Protein AF-A0ABD1QAV5-F1 (afdb_monomer)

Nearest PDB structures (foldseek):
  6cig-assembly1_A  TM=9.107E-01  e=1.703E-11  Medicago sativa
  2qyo-assembly1_B  TM=8.784E-01  e=4.499E-11  unclassified
  1zg3-assembly1_A  TM=8.502E-01  e=2.400E-11  Medicago truncatula
  5icg-assembly1_A-2  TM=8.580E-01  e=1.060E-10  Thalictrum flavum subsp. glaucum
  6nej-assembly1_A  TM=8.326E-01  e=1.919E-08  Thalictrum flavum subsp. glaucum

Radius of gyration: 21.18 Å; Cα contacts (8 Å, |Δi|>4): 166; chains: 1; bounding box: 39×61×55 Å

pLDDT: mean 89.04, std 12.64, range [44.03, 98.12]

Foldseek 3Di:
DDDDDPVVVVVVVVVVVVVVVCVVCVVVLLVLVLVCLVQCLLVQQVVVVFFAALVRSLVPTPDDNVCSVCVVVSLVSCVVVVQWDWDDRDVPDPDTGIHGDPVSLLCHPPRPNNCVLVSNLCPPPLNVQLVVCPVVVVVDDDPGSSCVRPVDDPVVVLVVDVSNVVSPPD

Secondary structure (DSSP, 8-state):
-PPPPHHHHHHHHHHHHHHHHHHHTHHHHHHHHHHHHHTTHHHHHHHH-SPBPHHHHHHHS-S-GGGGGGHHHHHHHHHHTTSEEEEESSTT-S-EEEEE-HHHHTT-TT-TT--HHHHHHHTSHHHHHHHHTHHHHTTS--SSHHHHHHSS-HHHHHHH-HHHHHHH--

Solvent-accessible surface area (backbone atoms only — not comparable to full-atom values): 9771 Å² total; per-residue (Å²): 133,84,79,72,55,77,69,56,52,49,53,52,49,53,53,52,49,51,53,52,50,52,59,74,52,42,61,55,55,58,50,52,52,46,47,36,54,74,63,37,51,57,48,53,42,58,73,64,73,51,41,37,40,71,66,59,50,57,66,73,39,95,63,68,71,91,53,47,83,50,49,64,58,53,50,51,52,39,31,76,71,50,36,30,44,80,35,62,60,50,99,84,56,90,56,60,9,45,34,78,30,78,68,35,48,39,44,25,87,88,36,94,77,37,45,38,62,52,54,49,48,63,65,28,69,79,57,42,48,17,67,77,27,45,70,61,28,77,76,51,89,55,92,42,30,47,29,61,60,64,78,44,53,66,68,62,53,28,73,73,33,71,76,50,35,69,64,72,76,120

Sequence (170 aa):
MALPRGGEKSTELLNAQAHVWNHIFNFINSMSLKCAVQLGILDIIHKHGKPMTLAELVEALPMNKAKAQSIPRLMHILIHLGFFMKAKISKGEEETGYWITPASRLLLKDEPLSVAPFLVAMLDPVLIESWHHLSAWFENENSTPFDTAHERMLWEHAGQEPRLNFYIYK

Organism: NCBI:txid205694

Mean predicted aligned error: 7.03 Å

Structure (mmCIF, N/CA/C/O backbone):
data_AF-A0ABD1QAV5-F1
#
_entry.id   AF-A0ABD1QAV5-F1
#
loop_
_atom_site.group_PDB
_atom_site.id
_atom_site.type_symbol
_atom_site.label_atom_id
_atom_site.label_alt_id
_atom_site.label_comp_id
_atom_site.label_asym_id
_atom_site.label_entity_id
_atom_site.label_seq_id
_atom_site.pdbx_PDB_ins_code
_atom_site.Cartn_x
_atom_site.Cartn_y
_atom_site.Cartn_z
_atom_site.occupancy
_atom_site.B_iso_or_equiv
_atom_site.auth_seq_id
_atom_site.auth_comp_id
_atom_site.auth_asym_id
_atom_site.auth_atom_id
_atom_site.pdbx_PDB_model_num
ATOM 1 N N . MET A 1 1 ? 11.196 40.940 -15.664 1.00 51.56 1 MET A N 1
ATOM 2 C CA . MET A 1 1 ? 10.845 40.030 -14.552 1.00 51.56 1 MET A CA 1
ATOM 3 C C . MET A 1 1 ? 11.646 40.453 -13.335 1.00 51.56 1 MET A C 1
ATOM 5 O O . MET A 1 1 ? 12.867 40.424 -13.405 1.00 51.56 1 MET A O 1
ATOM 9 N N . ALA A 1 2 ? 10.986 40.937 -12.282 1.00 49.50 2 ALA A N 1
ATOM 10 C CA . ALA A 1 2 ? 11.661 41.233 -11.020 1.00 49.50 2 ALA A CA 1
ATOM 11 C C . ALA A 1 2 ? 12.046 39.910 -10.340 1.00 49.50 2 ALA A C 1
ATOM 13 O O . ALA A 1 2 ? 11.235 38.987 -10.306 1.00 49.50 2 ALA A O 1
ATOM 14 N N . LEU A 1 3 ? 13.284 39.806 -9.855 1.00 52.22 3 LEU A N 1
ATOM 15 C CA . LEU A 1 3 ? 13.749 38.640 -9.104 1.00 52.22 3 LEU A CA 1
ATOM 16 C C . LEU A 1 3 ? 12.989 38.555 -7.766 1.00 52.22 3 LEU A C 1
ATOM 18 O O . LEU A 1 3 ? 12.810 39.596 -7.126 1.00 52.22 3 LEU A O 1
ATOM 22 N N . PRO A 1 4 ? 12.557 37.355 -7.333 1.00 55.91 4 PRO A N 1
ATOM 23 C CA . PRO A 1 4 ? 11.805 37.197 -6.093 1.00 55.91 4 PRO A CA 1
ATOM 24 C C . PRO A 1 4 ? 12.651 37.648 -4.900 1.00 55.91 4 PRO A C 1
ATOM 26 O O . PRO A 1 4 ? 13.866 37.408 -4.849 1.00 55.91 4 PRO A O 1
ATOM 29 N N . ARG A 1 5 ? 12.019 38.332 -3.938 1.00 60.72 5 ARG A N 1
ATOM 30 C CA . ARG A 1 5 ? 12.710 38.809 -2.729 1.00 60.72 5 ARG A CA 1
ATOM 31 C C . ARG A 1 5 ? 13.207 37.596 -1.938 1.00 60.72 5 ARG A C 1
ATOM 33 O O . ARG A 1 5 ? 12.574 36.545 -1.943 1.00 60.72 5 ARG A O 1
ATOM 40 N N . GLY A 1 6 ? 14.325 37.734 -1.222 1.00 61.94 6 GLY A N 1
ATOM 41 C CA . GLY A 1 6 ? 15.003 36.606 -0.558 1.00 61.94 6 GLY A CA 1
ATOM 42 C C . GLY A 1 6 ? 14.123 35.724 0.350 1.00 61.94 6 GLY A C 1
ATOM 43 O O . GLY A 1 6 ? 14.409 34.538 0.486 1.00 61.94 6 GLY A O 1
ATOM 44 N N . GLY A 1 7 ? 13.032 36.258 0.918 1.00 65.06 7 GLY A N 1
ATOM 45 C CA . GLY A 1 7 ? 12.051 35.487 1.701 1.00 65.06 7 GLY A CA 1
ATOM 46 C C . GLY A 1 7 ? 11.065 34.646 0.870 1.00 65.06 7 GLY A C 1
ATOM 47 O O . GLY A 1 7 ? 10.728 33.531 1.268 1.00 65.06 7 GLY A O 1
ATOM 48 N N . GLU A 1 8 ? 10.653 35.126 -0.308 1.00 64.00 8 GLU A N 1
ATOM 49 C CA . GLU A 1 8 ? 9.784 34.385 -1.243 1.00 64.00 8 GLU A CA 1
ATOM 50 C C . GLU A 1 8 ? 10.553 33.204 -1.844 1.00 64.00 8 GLU A C 1
ATOM 52 O O . GLU A 1 8 ? 10.086 32.068 -1.805 1.00 64.00 8 GLU A O 1
ATOM 57 N N . LYS A 1 9 ? 11.810 33.445 -2.240 1.00 75.06 9 LYS A N 1
ATOM 58 C CA . LYS A 1 9 ? 12.714 32.418 -2.776 1.00 75.06 9 LYS A CA 1
ATOM 59 C C . LYS A 1 9 ? 13.012 31.287 -1.777 1.00 75.06 9 LYS A C 1
ATOM 61 O O . LYS A 1 9 ? 13.196 30.142 -2.179 1.00 75.06 9 LYS A O 1
ATOM 66 N N . SER A 1 10 ? 13.059 31.596 -0.478 1.00 82.50 10 SER A N 1
ATOM 67 C CA . SER A 1 10 ? 13.269 30.598 0.584 1.00 82.50 10 SER A CA 1
ATOM 68 C C . SER A 1 10 ? 12.049 29.687 0.758 1.00 82.50 10 SER A C 1
ATOM 70 O O . SER A 1 10 ? 12.178 28.465 0.804 1.00 82.50 10 SER A O 1
ATOM 72 N N . THR A 1 11 ? 10.848 30.271 0.777 1.00 90.69 11 THR A N 1
ATOM 73 C CA . THR A 1 11 ? 9.586 29.519 0.888 1.00 90.69 11 THR A CA 1
ATOM 74 C C . THR A 1 11 ? 9.357 28.629 -0.337 1.00 90.69 11 THR A C 1
ATOM 76 O O . THR A 1 11 ? 8.988 27.464 -0.199 1.00 90.69 11 THR A O 1
ATOM 79 N N . GLU A 1 12 ? 9.627 29.146 -1.538 1.00 92.94 12 GLU A N 1
ATOM 80 C CA . GLU A 1 12 ? 9.556 28.379 -2.787 1.00 92.94 12 GLU A CA 1
ATOM 81 C C . GLU A 1 12 ? 10.489 27.163 -2.770 1.00 92.94 12 GLU A C 1
ATOM 83 O O . GLU A 1 12 ?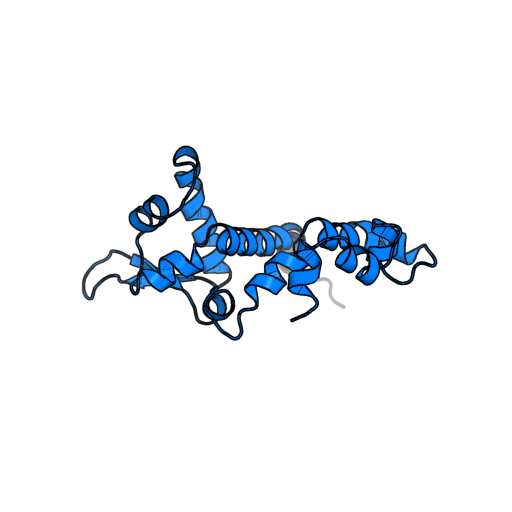 10.068 26.061 -3.125 1.00 92.94 12 GLU A O 1
ATOM 88 N N . LEU A 1 13 ? 11.730 27.333 -2.300 1.00 95.06 13 LEU A N 1
ATOM 89 C CA . LEU A 1 13 ? 12.694 26.239 -2.197 1.00 95.06 13 LEU A CA 1
ATOM 90 C C . LEU A 1 13 ? 12.238 25.160 -1.203 1.00 95.06 13 LEU A C 1
ATOM 92 O O . LEU A 1 13 ? 12.350 23.973 -1.504 1.00 95.06 13 LEU A O 1
ATOM 96 N N . LEU A 1 14 ? 11.688 25.555 -0.050 1.00 94.75 14 LEU A N 1
ATOM 97 C CA . LEU A 1 14 ? 11.152 24.614 0.941 1.00 94.75 14 LEU A CA 1
ATOM 98 C C . LEU A 1 14 ? 9.979 23.802 0.379 1.00 94.75 14 LEU A C 1
ATOM 100 O O . LEU A 1 14 ? 9.927 22.585 0.560 1.00 94.75 14 LEU A O 1
ATOM 104 N N . ASN A 1 15 ? 9.069 24.450 -0.349 1.00 94.94 15 ASN A N 1
ATOM 105 C CA . ASN A 1 15 ? 7.954 23.768 -1.003 1.00 94.94 15 ASN A CA 1
ATOM 106 C C . ASN A 1 15 ? 8.441 22.803 -2.092 1.00 94.94 15 ASN A C 1
ATOM 108 O O . ASN A 1 15 ? 7.954 21.674 -2.173 1.00 94.94 15 ASN A O 1
ATOM 112 N N . ALA A 1 16 ? 9.430 23.210 -2.893 1.00 96.06 16 ALA A N 1
ATOM 113 C CA . ALA A 1 16 ? 10.045 22.346 -3.896 1.00 96.06 16 ALA A CA 1
ATOM 114 C C . ALA A 1 16 ? 10.723 21.125 -3.252 1.00 96.06 16 ALA A C 1
ATOM 116 O O . ALA A 1 16 ? 10.549 19.999 -3.716 1.00 96.06 16 ALA A O 1
ATOM 117 N N . GLN A 1 17 ? 11.434 21.320 -2.140 1.00 96.19 17 GLN A N 1
ATOM 118 C CA . GLN A 1 17 ? 12.063 20.234 -1.392 1.00 96.19 17 GLN A CA 1
ATOM 119 C C . GLN A 1 17 ? 11.027 19.257 -0.824 1.00 96.19 17 GLN A C 1
ATOM 121 O O . GLN A 1 17 ? 11.180 18.046 -0.986 1.00 96.19 17 GLN A O 1
ATOM 126 N N . ALA A 1 18 ? 9.952 19.764 -0.214 1.00 96.38 18 ALA A N 1
ATOM 127 C CA . ALA A 1 18 ? 8.858 18.931 0.281 1.00 96.38 18 ALA A CA 1
ATOM 128 C C . ALA A 1 18 ? 8.205 18.128 -0.853 1.00 96.38 18 ALA A C 1
ATOM 130 O O . ALA A 1 18 ? 7.938 16.938 -0.694 1.00 96.38 18 ALA A O 1
ATOM 131 N N . HIS A 1 19 ? 8.001 18.748 -2.018 1.00 96.31 19 HIS A N 1
ATOM 132 C CA . HIS A 1 1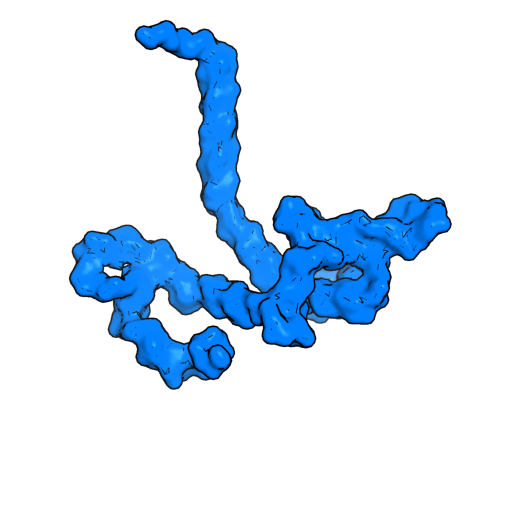9 ? 7.463 18.076 -3.196 1.00 96.31 19 HIS A CA 1
ATOM 133 C C . HIS A 1 19 ? 8.356 16.912 -3.657 1.00 96.31 19 HIS A C 1
ATOM 135 O O . HIS A 1 19 ? 7.867 15.795 -3.827 1.00 96.31 19 HIS A O 1
ATOM 141 N N . VAL A 1 20 ? 9.668 17.142 -3.781 1.00 97.56 20 VAL A N 1
ATOM 142 C CA . VAL A 1 20 ? 10.638 16.105 -4.169 1.00 97.56 20 VAL A CA 1
ATOM 143 C C . VAL A 1 20 ? 10.670 14.967 -3.147 1.00 97.56 20 VAL A C 1
ATOM 145 O O . VAL A 1 20 ? 10.601 13.800 -3.526 1.00 97.56 20 VAL A O 1
ATOM 148 N N . TRP A 1 21 ? 10.717 15.276 -1.850 1.00 96.88 21 TRP A N 1
ATOM 149 C CA . TRP A 1 21 ? 10.716 14.259 -0.794 1.00 96.88 21 TRP A CA 1
ATOM 150 C C . TRP A 1 21 ? 9.434 13.435 -0.769 1.00 96.88 21 TRP A C 1
ATOM 152 O O . TRP A 1 21 ? 9.501 12.213 -0.643 1.00 96.88 21 TRP A O 1
ATOM 162 N N . ASN A 1 22 ? 8.277 14.071 -0.957 1.00 94.88 22 ASN A N 1
ATOM 163 C CA . ASN A 1 22 ? 7.006 13.360 -1.047 1.00 94.88 22 ASN A CA 1
ATOM 164 C C . ASN A 1 22 ? 7.021 12.340 -2.189 1.00 94.88 22 ASN A C 1
ATOM 166 O O . ASN A 1 22 ? 6.511 11.240 -2.012 1.00 94.88 22 ASN A O 1
ATOM 170 N N . HIS A 1 23 ? 7.634 12.667 -3.331 1.00 95.88 23 HIS A N 1
ATOM 171 C CA . HIS A 1 23 ? 7.800 11.721 -4.433 1.00 95.88 23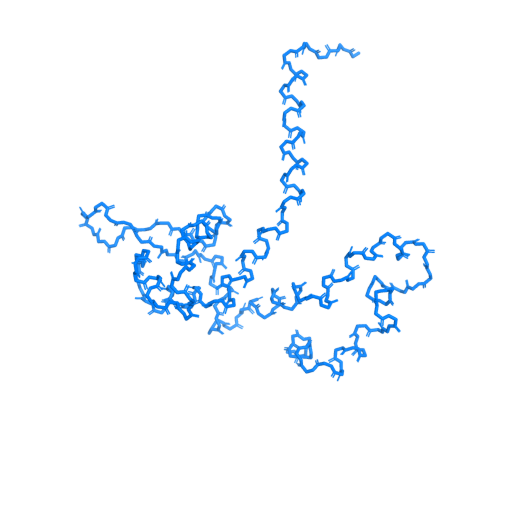 HIS A CA 1
ATOM 172 C C . HIS A 1 23 ? 8.804 10.606 -4.122 1.00 95.88 23 HIS A C 1
ATOM 174 O O . HIS A 1 23 ? 8.462 9.437 -4.299 1.00 95.88 23 HIS A O 1
ATOM 180 N N . ILE A 1 24 ? 9.991 10.937 -3.595 1.00 96.69 24 ILE A N 1
ATOM 181 C CA . ILE A 1 24 ? 11.023 9.949 -3.225 1.00 96.69 24 ILE A CA 1
ATOM 182 C C . ILE A 1 24 ? 10.458 8.891 -2.272 1.00 96.69 24 ILE A C 1
ATOM 184 O O . ILE A 1 24 ? 10.730 7.705 -2.432 1.00 96.69 24 ILE A O 1
ATOM 188 N N . PHE A 1 25 ? 9.650 9.302 -1.294 1.00 94.69 25 PHE A N 1
ATOM 189 C CA . PHE A 1 25 ? 9.123 8.404 -0.268 1.00 94.69 25 PHE A CA 1
ATOM 190 C C . PHE A 1 25 ? 7.734 7.832 -0.584 1.00 94.69 25 PHE A C 1
ATOM 192 O O . PHE A 1 25 ? 7.218 7.036 0.201 1.00 94.69 25 PHE A O 1
ATOM 199 N N . ASN A 1 26 ? 7.124 8.157 -1.731 1.00 95.56 26 ASN A N 1
ATOM 200 C CA . ASN A 1 26 ? 5.748 7.743 -2.026 1.00 95.56 26 ASN A CA 1
ATOM 201 C C . ASN A 1 26 ? 5.576 6.214 -2.130 1.00 95.56 26 ASN A C 1
ATOM 203 O O . ASN A 1 26 ? 4.501 5.682 -1.853 1.00 95.56 26 ASN A O 1
ATOM 207 N N . PHE A 1 27 ? 6.634 5.473 -2.478 1.00 95.06 27 PHE A N 1
ATOM 208 C CA . PHE A 1 27 ? 6.589 4.006 -2.514 1.00 95.06 27 PHE A CA 1
ATOM 209 C C . PHE A 1 27 ? 6.270 3.397 -1.135 1.00 95.06 27 PHE A C 1
ATOM 211 O O . PHE A 1 27 ? 5.617 2.355 -1.058 1.00 95.06 27 PHE A O 1
ATOM 218 N N . ILE A 1 28 ? 6.660 4.067 -0.041 1.00 96.44 28 ILE A N 1
ATOM 219 C CA . ILE A 1 28 ? 6.375 3.633 1.334 1.00 96.44 28 ILE A CA 1
ATOM 220 C C . ILE A 1 28 ? 4.865 3.614 1.579 1.00 96.44 28 ILE A C 1
ATOM 222 O O . ILE A 1 28 ? 4.373 2.706 2.250 1.00 96.44 28 ILE A O 1
ATOM 226 N N . ASN A 1 29 ? 4.118 4.557 0.997 1.00 97.00 29 ASN A N 1
ATOM 227 C CA . ASN A 1 29 ? 2.660 4.614 1.106 1.00 97.00 29 ASN A CA 1
ATOM 228 C C . ASN A 1 29 ? 2.019 3.376 0.465 1.00 97.00 29 ASN A C 1
ATOM 230 O O . ASN A 1 29 ? 1.219 2.686 1.098 1.00 97.00 29 ASN A O 1
ATOM 234 N N . SER A 1 30 ? 2.445 3.047 -0.757 1.00 96.94 30 SER A N 1
ATOM 235 C CA . SER A 1 30 ? 1.968 1.871 -1.498 1.00 96.94 30 SER A CA 1
ATOM 236 C C . SER A 1 30 ? 2.301 0.567 -0.766 1.00 96.94 30 SER A C 1
ATOM 238 O O . SER A 1 30 ? 1.438 -0.293 -0.584 1.00 96.94 30 SER A O 1
ATOM 240 N N . MET A 1 31 ? 3.531 0.441 -0.261 1.00 97.38 31 MET A N 1
ATOM 241 C CA . MET A 1 31 ? 3.974 -0.740 0.487 1.00 97.38 31 MET A CA 1
ATOM 242 C C . MET A 1 31 ? 3.287 -0.876 1.848 1.00 97.38 31 MET A C 1
ATOM 244 O O . MET A 1 31 ? 2.970 -1.988 2.271 1.00 97.38 31 MET A O 1
ATOM 248 N N . SER A 1 32 ? 3.000 0.238 2.522 1.00 97.88 32 SER A N 1
ATOM 249 C CA . SER A 1 32 ? 2.234 0.245 3.773 1.00 97.88 32 SER A CA 1
ATOM 250 C C . SER A 1 32 ? 0.811 -0.264 3.551 1.00 97.88 32 SER A C 1
ATOM 252 O O . SER A 1 32 ? 0.314 -1.063 4.347 1.00 97.88 32 SER A O 1
ATOM 254 N N . LEU A 1 33 ? 0.171 0.134 2.448 1.00 97.81 33 LEU A N 1
ATOM 255 C CA . LEU A 1 33 ? -1.159 -0.354 2.086 1.00 97.81 33 LEU A CA 1
ATOM 256 C C . LEU A 1 33 ? -1.146 -1.849 1.742 1.00 97.81 33 LEU A C 1
ATOM 258 O O . LEU A 1 33 ? -1.971 -2.600 2.264 1.00 97.81 33 LEU A O 1
ATOM 262 N N . LYS A 1 34 ? -0.171 -2.303 0.940 1.00 97.38 34 LYS A N 1
ATOM 263 C CA . LYS A 1 34 ? 0.040 -3.734 0.661 1.00 97.38 34 LYS A CA 1
ATOM 264 C C . LYS A 1 34 ? 0.194 -4.531 1.956 1.00 97.38 34 LYS A C 1
ATOM 266 O O . LYS A 1 34 ? -0.455 -5.560 2.122 1.00 97.38 34 LYS A O 1
ATOM 271 N N . CYS A 1 35 ? 1.007 -4.034 2.888 1.00 96.88 35 CYS A N 1
ATOM 272 C CA . CYS A 1 35 ? 1.214 -4.649 4.196 1.00 96.88 35 CYS A CA 1
ATOM 273 C C . CYS A 1 35 ? -0.104 -4.782 4.974 1.00 96.88 35 CYS A C 1
ATOM 275 O O . CYS A 1 35 ? -0.395 -5.852 5.502 1.00 96.88 35 CYS A O 1
ATOM 277 N N . ALA A 1 36 ? -0.944 -3.743 4.991 1.00 97.06 36 ALA A N 1
ATOM 278 C CA . ALA A 1 36 ? -2.237 -3.785 5.672 1.00 97.06 36 ALA A CA 1
ATOM 279 C C . ALA A 1 36 ? -3.181 -4.855 5.102 1.00 97.06 36 ALA A C 1
ATOM 281 O O . ALA A 1 36 ? -3.838 -5.563 5.870 1.00 97.06 36 ALA A O 1
ATOM 282 N N . VAL A 1 37 ? -3.210 -5.005 3.774 1.00 96.12 37 VAL A N 1
ATOM 283 C CA . VAL A 1 37 ? -3.974 -6.055 3.082 1.00 96.12 37 VAL A CA 1
ATOM 284 C C . VAL A 1 37 ? -3.417 -7.442 3.406 1.00 96.12 37 VAL A C 1
ATOM 286 O O . VAL A 1 37 ? -4.172 -8.337 3.781 1.00 96.12 37 VAL A O 1
ATOM 289 N N . GLN A 1 38 ? -2.097 -7.625 3.335 1.00 95.00 38 GLN A N 1
ATOM 290 C CA . GLN A 1 38 ? -1.449 -8.912 3.610 1.00 95.00 38 GLN A CA 1
ATOM 291 C C . GLN A 1 38 ? -1.599 -9.356 5.070 1.00 95.00 38 GLN A C 1
ATOM 293 O O . GLN A 1 38 ? -1.825 -10.535 5.332 1.00 95.00 38 GLN A O 1
ATOM 298 N N . LEU A 1 39 ? -1.523 -8.418 6.017 1.00 95.12 39 LEU A N 1
ATOM 299 C CA . LEU A 1 39 ? -1.769 -8.672 7.438 1.00 95.12 39 LEU A CA 1
ATOM 300 C C . LEU A 1 39 ? -3.259 -8.867 7.765 1.00 95.12 39 LEU A C 1
ATOM 302 O O . LEU A 1 39 ? -3.584 -9.261 8.882 1.00 95.12 39 LEU A O 1
ATOM 306 N N . GLY A 1 40 ? -4.164 -8.590 6.821 1.00 95.69 40 GLY A N 1
ATOM 307 C CA . GLY A 1 40 ? -5.608 -8.701 7.024 1.00 95.69 40 GLY A CA 1
ATOM 308 C C . GLY A 1 40 ? -6.187 -7.636 7.956 1.00 95.69 40 GLY A C 1
ATOM 309 O O . GLY A 1 40 ? -7.275 -7.834 8.489 1.00 95.69 40 GLY A O 1
ATOM 310 N N . ILE A 1 41 ? -5.494 -6.508 8.160 1.00 97.06 41 ILE A N 1
ATOM 311 C CA . ILE A 1 41 ? -5.931 -5.429 9.068 1.00 97.06 41 ILE A CA 1
ATOM 312 C C . ILE A 1 41 ? -7.325 -4.926 8.678 1.00 97.06 41 ILE A C 1
ATOM 314 O O . ILE A 1 41 ? -8.176 -4.719 9.543 1.00 97.06 41 ILE A O 1
ATOM 318 N N . LEU A 1 42 ? -7.562 -4.747 7.373 1.00 96.75 42 LEU A N 1
ATOM 319 C CA . LEU A 1 42 ? -8.832 -4.251 6.849 1.00 96.75 42 LEU A CA 1
ATOM 320 C C . LEU A 1 42 ? -9.977 -5.207 7.192 1.00 96.75 42 LEU A C 1
ATOM 322 O O . LEU A 1 42 ? -10.994 -4.774 7.731 1.00 96.75 42 LEU A O 1
ATOM 326 N N . ASP A 1 43 ? -9.782 -6.503 6.935 1.00 96.56 43 ASP A N 1
ATOM 327 C CA . ASP A 1 43 ? -10.784 -7.532 7.210 1.00 96.56 43 ASP A CA 1
ATOM 328 C C . ASP A 1 43 ? -11.042 -7.679 8.715 1.00 9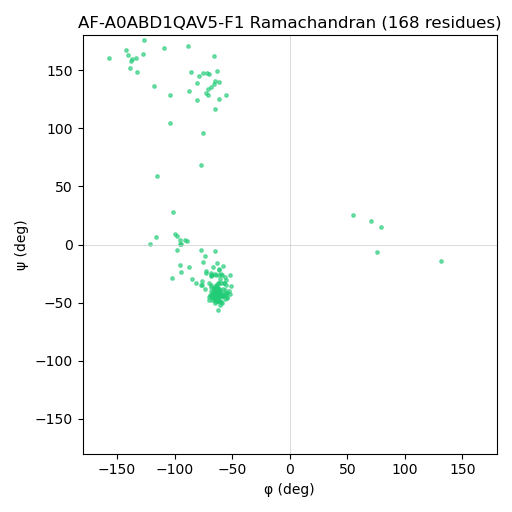6.56 43 ASP A C 1
ATOM 330 O O . ASP A 1 43 ? -12.192 -7.821 9.120 1.00 96.56 43 ASP A O 1
ATOM 334 N N . ILE A 1 44 ? -9.995 -7.624 9.549 1.00 97.25 44 ILE A N 1
ATOM 335 C CA . ILE A 1 44 ? -10.103 -7.726 11.013 1.00 97.25 44 ILE A CA 1
ATOM 336 C C . ILE A 1 44 ? -10.966 -6.589 11.565 1.00 97.25 44 ILE A C 1
ATOM 338 O O . ILE A 1 44 ? -11.938 -6.848 12.275 1.00 97.25 44 ILE A O 1
ATOM 342 N N . ILE A 1 45 ? -10.655 -5.339 11.205 1.00 97.00 45 ILE A N 1
ATOM 343 C CA . ILE A 1 45 ? -11.415 -4.171 11.673 1.00 97.00 45 ILE A CA 1
ATOM 344 C C . ILE A 1 45 ? -12.846 -4.213 11.124 1.00 97.00 45 ILE A C 1
ATOM 346 O O . ILE A 1 45 ? -13.793 -3.928 11.854 1.00 97.00 45 ILE A O 1
ATOM 350 N N . HIS A 1 46 ? -13.029 -4.607 9.860 1.00 96.00 46 HIS A N 1
ATOM 351 C CA . HIS A 1 46 ? -14.357 -4.718 9.262 1.00 96.00 46 HIS A CA 1
ATOM 352 C C . HIS A 1 46 ? -15.229 -5.766 9.965 1.00 96.00 46 HIS A C 1
ATOM 354 O O . HIS A 1 46 ? -16.361 -5.468 10.346 1.00 96.00 46 HIS A O 1
ATOM 360 N N . LYS A 1 47 ? -14.689 -6.970 10.192 1.00 95.94 47 LYS A N 1
ATOM 361 C CA . LYS A 1 47 ? -15.385 -8.085 10.856 1.00 95.94 47 LYS A CA 1
ATOM 362 C C . LYS A 1 47 ? -15.654 -7.811 12.333 1.00 95.94 47 LYS A C 1
ATOM 364 O O . LYS A 1 47 ? -16.621 -8.340 12.870 1.00 95.94 47 LYS A O 1
ATOM 369 N N . HIS A 1 48 ? -14.852 -6.961 12.977 1.00 95.62 48 HIS A N 1
ATOM 370 C CA . HIS A 1 48 ? -15.109 -6.513 14.346 1.00 95.62 48 HIS A CA 1
ATOM 371 C C . HIS A 1 48 ? -16.396 -5.672 14.469 1.00 95.62 48 HIS A C 1
ATOM 373 O O . HIS A 1 48 ? -17.009 -5.637 15.533 1.00 95.62 48 HIS A O 1
ATOM 379 N N . GLY A 1 49 ? -16.837 -5.008 13.392 1.00 93.75 49 GLY A N 1
ATOM 380 C CA . GLY A 1 49 ? -18.151 -4.353 13.307 1.00 93.75 49 GLY A CA 1
ATOM 381 C C . GLY A 1 49 ? -18.299 -3.027 14.069 1.00 93.75 49 GLY A C 1
ATOM 382 O O . GLY A 1 49 ? -19.309 -2.344 13.908 1.00 93.75 49 GLY A O 1
ATOM 383 N N . LYS A 1 50 ? -17.294 -2.624 14.852 1.00 94.00 50 LYS A N 1
ATOM 384 C CA . LYS A 1 50 ? -17.211 -1.339 15.565 1.00 94.00 50 LYS A CA 1
ATOM 385 C C . LYS A 1 50 ? -15.769 -0.799 15.549 1.00 94.00 50 LYS A C 1
ATOM 387 O O . LYS A 1 50 ? -14.861 -1.550 15.192 1.00 94.00 50 LYS A O 1
ATOM 392 N N . PRO A 1 51 ? -15.520 0.471 15.918 1.00 95.81 51 PRO A N 1
ATOM 393 C CA . PRO A 1 51 ? -14.156 0.982 16.037 1.00 95.81 51 PRO A CA 1
ATOM 394 C C . PRO A 1 51 ? -13.318 0.113 16.983 1.00 95.81 51 PRO A C 1
ATOM 396 O O . PRO A 1 51 ? -13.748 -0.164 18.099 1.00 95.81 51 PRO A O 1
ATOM 399 N N . MET A 1 52 ? -12.141 -0.312 16.522 1.00 96.50 52 MET A N 1
ATOM 400 C CA . MET A 1 52 ? -11.287 -1.289 17.208 1.00 96.50 52 MET A CA 1
ATOM 401 C C . MET A 1 52 ? -10.105 -0.599 17.890 1.00 96.50 52 MET A C 1
ATOM 403 O O . MET A 1 52 ? -9.389 0.179 17.253 1.00 96.50 52 MET A O 1
ATOM 407 N N . THR A 1 53 ? -9.868 -0.867 19.170 1.00 95.56 53 THR A N 1
ATOM 408 C CA . THR A 1 53 ? -8.718 -0.304 19.894 1.00 95.56 53 THR A CA 1
ATOM 409 C C . THR A 1 53 ? -7.393 -0.826 19.334 1.00 95.56 53 THR A C 1
ATOM 411 O O . THR A 1 53 ? -7.317 -1.850 18.651 1.00 95.56 53 THR A O 1
ATOM 414 N N . LEU A 1 54 ? -6.297 -0.132 19.655 1.00 94.00 54 LEU A N 1
ATOM 415 C CA . LEU A 1 54 ? -4.958 -0.616 19.317 1.00 94.00 54 LEU A CA 1
ATOM 416 C C . LEU A 1 54 ? -4.655 -1.975 19.966 1.00 94.00 54 LEU A C 1
ATOM 418 O O . LEU A 1 54 ? -4.024 -2.813 19.325 1.00 94.00 54 LEU A O 1
ATOM 422 N N . ALA A 1 55 ? -5.078 -2.180 21.216 1.00 93.75 55 ALA A N 1
ATOM 423 C CA . ALA A 1 55 ? -4.837 -3.421 21.945 1.00 93.75 55 ALA A CA 1
ATOM 424 C C . ALA A 1 55 ? -5.557 -4.603 21.278 1.00 93.75 55 ALA A C 1
ATOM 426 O O . ALA A 1 55 ? -4.903 -5.589 20.943 1.00 93.75 55 ALA A O 1
ATOM 427 N N . GLU A 1 56 ? -6.853 -4.453 20.983 1.00 95.69 56 GLU A N 1
ATOM 428 C CA . GLU A 1 56 ? -7.651 -5.466 20.275 1.00 95.69 56 GLU A CA 1
ATOM 429 C C . GLU A 1 56 ? -7.066 -5.778 18.891 1.00 95.69 56 GLU A C 1
ATOM 431 O O . GLU A 1 56 ? -6.952 -6.942 18.507 1.00 95.69 56 GLU A O 1
ATOM 436 N N . LEU A 1 57 ? -6.639 -4.751 18.146 1.00 96.00 57 LEU A N 1
ATOM 437 C CA . LEU A 1 57 ? -6.026 -4.941 16.832 1.00 96.00 57 LEU A CA 1
ATOM 438 C C . LEU A 1 57 ? -4.709 -5.723 16.929 1.00 96.00 57 LEU A C 1
ATOM 440 O O . LEU A 1 57 ? -4.491 -6.674 16.180 1.00 96.00 57 LEU A O 1
ATOM 444 N N . VAL A 1 58 ? -3.819 -5.336 17.846 1.00 95.19 58 VAL A N 1
ATOM 445 C CA . VAL A 1 58 ? -2.539 -6.028 18.061 1.00 95.19 58 VAL A CA 1
ATOM 446 C C . VAL A 1 58 ? -2.766 -7.468 18.502 1.00 95.19 58 VAL A C 1
ATOM 448 O O . VAL A 1 58 ? -2.005 -8.346 18.095 1.00 95.19 58 VAL A O 1
ATOM 451 N N . GLU A 1 59 ? -3.777 -7.730 19.326 1.00 95.44 59 GLU A N 1
ATOM 452 C CA . GLU A 1 59 ? -4.136 -9.072 19.775 1.00 95.44 59 GLU A CA 1
ATOM 453 C C . GLU A 1 59 ? -4.609 -9.945 18.608 1.00 95.44 59 GLU A C 1
ATOM 455 O O . GLU A 1 59 ? -4.053 -11.030 18.418 1.00 95.44 59 GLU A O 1
ATOM 460 N N . ALA A 1 60 ? -5.524 -9.424 17.785 1.00 95.69 60 ALA A N 1
ATOM 461 C CA . ALA A 1 60 ? -6.124 -10.116 16.646 1.00 95.69 60 ALA A CA 1
ATOM 462 C C . ALA A 1 60 ? -5.151 -10.389 15.485 1.00 95.69 60 ALA A C 1
ATOM 464 O O . ALA A 1 60 ? -5.375 -11.309 14.696 1.00 95.69 60 ALA A O 1
ATOM 465 N N . LEU A 1 61 ? -4.074 -9.608 15.352 1.00 94.69 61 LEU A N 1
ATOM 466 C CA . LEU A 1 61 ? -3.120 -9.778 14.258 1.00 94.69 61 LEU A CA 1
ATOM 467 C C . LEU A 1 61 ? -2.236 -11.030 14.436 1.00 94.69 61 LEU A C 1
ATOM 469 O O . LEU A 1 61 ? -1.586 -11.182 15.483 1.00 94.69 61 LEU A O 1
ATOM 473 N N . PRO A 1 62 ? -2.107 -11.881 13.393 1.00 87.25 62 PRO A N 1
ATOM 474 C CA . PRO A 1 62 ? -1.219 -13.043 13.392 1.00 87.25 62 PRO A CA 1
ATOM 475 C C . PRO A 1 62 ? 0.241 -12.606 13.178 1.00 87.25 62 PRO A C 1
ATOM 477 O O . PRO A 1 62 ? 0.842 -12.832 12.130 1.00 87.25 62 PRO A O 1
ATOM 480 N N . MET A 1 63 ? 0.818 -11.924 14.169 1.00 88.12 63 MET A N 1
ATOM 481 C CA . MET A 1 63 ? 2.152 -11.324 14.096 1.00 88.12 63 MET A CA 1
ATOM 482 C C . MET A 1 63 ? 3.010 -11.624 15.328 1.00 88.12 63 MET A C 1
ATOM 484 O O . MET A 1 63 ? 2.510 -11.898 16.419 1.00 88.12 63 MET A O 1
ATOM 488 N N . ASN A 1 64 ? 4.329 -11.480 15.174 1.00 91.06 64 ASN A N 1
ATOM 489 C CA . ASN A 1 64 ? 5.251 -11.485 16.306 1.00 91.06 64 ASN A CA 1
ATOM 490 C C . ASN A 1 64 ? 4.984 -10.261 17.201 1.00 91.06 64 ASN A C 1
ATOM 492 O O . ASN A 1 64 ? 5.194 -9.121 16.775 1.00 91.06 64 ASN A O 1
ATOM 496 N N . LYS A 1 65 ? 4.571 -10.501 18.452 1.00 87.50 65 LYS A N 1
ATOM 497 C CA . LYS A 1 65 ? 4.214 -9.445 19.411 1.00 87.50 65 LYS A CA 1
ATOM 498 C C . LYS A 1 65 ? 5.380 -8.496 19.735 1.00 87.50 65 LYS A C 1
ATOM 500 O O . LYS A 1 65 ? 5.129 -7.336 20.037 1.00 87.50 65 LYS A O 1
ATOM 505 N N . ALA A 1 66 ? 6.641 -8.900 19.541 1.00 92.50 66 ALA A N 1
ATOM 506 C CA . ALA A 1 66 ? 7.798 -8.001 19.661 1.00 92.50 66 ALA A CA 1
ATOM 507 C C . ALA A 1 66 ? 7.771 -6.830 18.652 1.00 92.50 66 ALA A C 1
ATOM 509 O O . ALA A 1 66 ? 8.401 -5.795 18.868 1.00 92.50 66 ALA A O 1
ATOM 510 N N . LYS A 1 67 ? 7.024 -6.970 17.548 1.00 92.19 67 LYS A N 1
ATOM 511 C CA . LYS A 1 67 ? 6.840 -5.931 16.523 1.00 92.19 67 LYS A CA 1
ATOM 512 C C . LYS A 1 67 ? 5.566 -5.099 16.725 1.00 92.19 67 LYS A C 1
ATOM 514 O O . LYS A 1 67 ? 5.311 -4.193 15.936 1.00 92.19 67 LYS A O 1
ATOM 519 N N . ALA A 1 68 ? 4.774 -5.364 17.769 1.00 91.94 68 ALA A N 1
ATOM 520 C CA . ALA A 1 68 ? 3.504 -4.672 18.022 1.00 91.94 68 ALA A CA 1
ATOM 521 C C . ALA A 1 68 ? 3.662 -3.147 18.141 1.00 91.94 68 ALA A C 1
ATOM 523 O O . ALA A 1 68 ? 2.809 -2.397 17.674 1.00 91.94 68 ALA A O 1
ATOM 524 N N . GLN A 1 69 ? 4.800 -2.686 18.671 1.00 93.19 69 GLN A N 1
ATOM 525 C CA . GLN A 1 69 ? 5.147 -1.263 18.773 1.00 93.19 69 GLN A CA 1
ATOM 526 C C . GLN A 1 69 ? 5.168 -0.513 17.425 1.00 93.19 69 GLN A C 1
ATOM 528 O O . GLN A 1 69 ? 5.093 0.714 17.399 1.00 93.19 69 GLN A O 1
ATOM 533 N N . SER A 1 70 ? 5.258 -1.224 16.296 1.00 94.69 70 SER A N 1
ATOM 534 C CA . SER A 1 70 ? 5.242 -0.633 14.953 1.00 94.69 70 SER A CA 1
ATOM 535 C C . SER A 1 70 ? 3.830 -0.451 14.384 1.00 94.69 70 SER A C 1
ATOM 537 O O . SER A 1 70 ? 3.649 0.377 13.492 1.00 94.69 70 SER A O 1
ATOM 539 N N . ILE A 1 71 ? 2.822 -1.162 14.906 1.00 95.69 71 ILE A N 1
ATOM 540 C CA . ILE A 1 71 ? 1.432 -1.082 14.424 1.00 95.69 71 ILE A CA 1
ATOM 541 C C . ILE A 1 71 ? 0.845 0.330 14.537 1.00 95.69 71 ILE A C 1
ATOM 543 O O . ILE A 1 71 ? 0.273 0.790 13.550 1.00 95.69 71 ILE A O 1
ATOM 547 N N . PRO A 1 72 ? 1.035 1.083 15.639 1.00 95.88 72 PRO A N 1
ATOM 548 C CA . PRO A 1 72 ? 0.557 2.464 15.713 1.00 95.88 72 PRO A CA 1
ATOM 549 C C . PRO A 1 72 ? 1.099 3.347 14.586 1.00 95.88 72 PRO A C 1
ATOM 551 O O . PRO A 1 72 ? 0.364 4.163 14.038 1.00 95.88 72 PRO A O 1
ATOM 554 N N . ARG A 1 73 ? 2.373 3.166 14.207 1.00 96.56 73 ARG A N 1
ATOM 555 C CA . ARG A 1 73 ? 3.010 3.941 13.131 1.00 96.56 73 ARG A CA 1
ATOM 556 C C . ARG A 1 73 ? 2.415 3.590 11.772 1.00 96.56 73 ARG A C 1
ATOM 558 O O . ARG A 1 73 ? 2.088 4.492 11.009 1.00 96.56 73 ARG A O 1
ATOM 565 N N . LEU A 1 74 ? 2.227 2.297 11.502 1.00 97.19 74 LEU A N 1
ATOM 566 C CA . LEU A 1 74 ? 1.572 1.825 10.283 1.00 97.19 74 LEU A CA 1
ATOM 567 C C . LEU A 1 74 ? 0.140 2.370 10.179 1.00 97.19 74 LEU A C 1
ATOM 569 O O . LEU A 1 74 ? -0.221 2.954 9.162 1.00 97.19 74 LEU A O 1
ATOM 573 N N . MET A 1 75 ? -0.652 2.250 11.248 1.00 97.81 75 MET A N 1
ATOM 574 C CA . MET A 1 75 ? -2.020 2.770 11.276 1.00 97.81 75 MET A CA 1
ATOM 575 C C . MET A 1 75 ? -2.058 4.285 11.087 1.00 97.81 75 MET A C 1
ATOM 577 O O . MET A 1 75 ? -2.925 4.782 10.379 1.00 97.81 75 MET A O 1
ATOM 581 N N . HIS A 1 76 ? -1.105 5.023 11.658 1.00 96.94 76 HIS A N 1
ATOM 582 C CA . HIS A 1 76 ? -1.025 6.468 11.467 1.00 96.94 76 HIS A CA 1
ATOM 583 C C . HIS A 1 76 ? -0.792 6.849 9.999 1.00 96.94 76 HIS A C 1
ATOM 585 O O . HIS A 1 76 ? -1.493 7.718 9.484 1.00 96.94 76 HIS A O 1
ATOM 591 N N . ILE A 1 77 ? 0.119 6.155 9.307 1.00 97.75 77 ILE A N 1
ATOM 592 C CA . ILE A 1 77 ? 0.337 6.333 7.863 1.00 97.75 77 ILE A CA 1
ATOM 593 C C . ILE A 1 77 ? -0.963 6.055 7.104 1.00 97.75 77 ILE A C 1
ATOM 595 O O . ILE A 1 77 ? -1.411 6.883 6.318 1.00 97.75 77 ILE A O 1
ATOM 599 N N . LEU A 1 78 ? -1.620 4.926 7.370 1.00 98.12 78 LEU 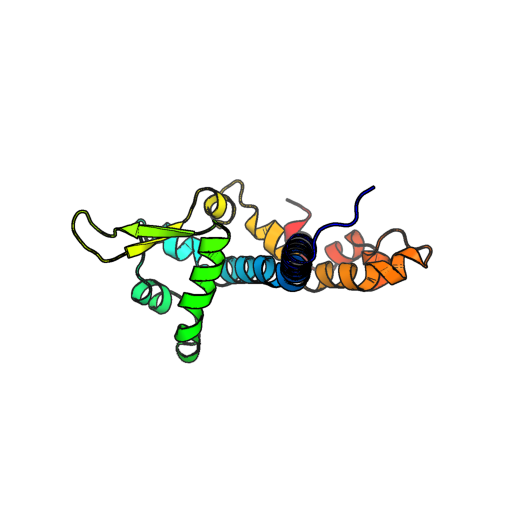A N 1
ATOM 600 C CA . LEU A 1 78 ? -2.822 4.529 6.633 1.00 98.12 78 LEU A CA 1
ATOM 601 C C . LEU A 1 78 ? -4.037 5.433 6.918 1.00 98.12 78 LEU A C 1
ATOM 603 O O . LEU A 1 78 ? -4.899 5.586 6.053 1.00 98.12 78 LEU A O 1
ATOM 607 N N . ILE A 1 79 ? -4.104 6.056 8.100 1.00 98.06 79 ILE A N 1
ATOM 608 C CA . ILE A 1 79 ? -5.079 7.113 8.405 1.00 98.06 79 ILE A CA 1
ATOM 609 C C . ILE A 1 79 ? -4.784 8.360 7.575 1.00 98.06 79 ILE A C 1
ATOM 611 O O . ILE A 1 79 ? -5.690 8.900 6.947 1.00 98.06 79 ILE A O 1
ATOM 615 N N . HIS A 1 80 ? -3.524 8.800 7.534 1.00 96.69 80 HIS A N 1
ATOM 616 C CA . HIS A 1 80 ? -3.119 9.942 6.714 1.00 96.69 80 HIS A CA 1
ATOM 617 C C . HIS A 1 80 ? -3.394 9.724 5.221 1.00 96.69 80 HIS A C 1
ATOM 619 O O . HIS A 1 80 ? -3.752 10.670 4.526 1.00 96.69 80 HIS A O 1
ATOM 625 N N . LEU A 1 81 ? -3.286 8.482 4.746 1.00 96.31 81 LEU A N 1
ATOM 626 C CA . LEU A 1 81 ? -3.636 8.087 3.380 1.00 96.31 81 LEU A CA 1
ATOM 627 C C . LEU A 1 81 ? -5.150 7.954 3.140 1.00 96.31 81 LEU A C 1
ATOM 629 O O . LEU A 1 81 ? -5.567 7.705 2.013 1.00 96.31 81 LEU A O 1
ATOM 633 N N . GLY A 1 82 ? -5.982 8.103 4.174 1.00 97.38 82 GLY A N 1
ATOM 634 C CA . GLY A 1 82 ? -7.439 8.066 4.053 1.00 97.38 82 GLY A CA 1
ATOM 635 C C . GLY A 1 82 ? -8.043 6.664 3.954 1.00 97.38 82 GLY A C 1
ATOM 636 O O . GLY A 1 82 ? -9.217 6.537 3.607 1.00 97.38 82 GLY A O 1
ATOM 637 N N . PHE A 1 83 ? -7.292 5.608 4.275 1.00 97.94 83 PHE A N 1
ATOM 638 C CA . PHE A 1 83 ? -7.806 4.232 4.333 1.00 97.94 83 PHE A CA 1
ATOM 639 C C . PHE A 1 83 ? -8.458 3.917 5.686 1.00 97.94 83 PHE A C 1
ATOM 641 O O . PHE A 1 83 ? -9.417 3.146 5.772 1.00 97.94 83 PHE A O 1
ATOM 648 N N . PHE A 1 84 ? -7.997 4.557 6.755 1.00 97.94 84 PHE A N 1
ATOM 649 C CA . PHE A 1 84 ? -8.591 4.410 8.080 1.00 97.94 84 PHE A CA 1
ATOM 650 C C . PHE A 1 84 ? -8.926 5.766 8.679 1.00 97.94 84 PHE A C 1
ATOM 652 O O . PHE A 1 84 ? -8.441 6.808 8.249 1.00 97.94 84 PHE A O 1
ATOM 659 N N . MET A 1 85 ? -9.756 5.742 9.708 1.00 96.75 85 MET A N 1
ATOM 660 C CA . MET A 1 85 ? -10.079 6.897 10.529 1.00 96.75 85 MET A CA 1
ATOM 661 C C . MET A 1 85 ? -10.077 6.496 12.004 1.00 96.75 85 MET A C 1
ATOM 663 O O . MET A 1 85 ? -10.222 5.317 12.335 1.00 96.75 85 MET A O 1
ATOM 667 N N . LYS A 1 86 ? -9.943 7.482 12.894 1.00 95.56 86 LYS A N 1
ATOM 668 C CA . LYS A 1 86 ? -10.256 7.298 14.314 1.00 95.56 86 LYS A CA 1
ATOM 669 C C . LYS A 1 86 ? -11.734 7.591 14.544 1.00 95.56 86 LYS A C 1
ATOM 671 O O . LYS A 1 86 ? -12.228 8.622 14.095 1.00 95.56 86 LYS A O 1
ATOM 676 N N . ALA A 1 87 ? -12.421 6.709 15.253 1.00 93.56 87 ALA A N 1
ATOM 677 C CA . ALA A 1 87 ? -13.832 6.844 15.592 1.00 93.56 87 ALA A CA 1
ATOM 678 C C . ALA A 1 87 ? -14.053 6.543 17.080 1.00 93.56 87 ALA A C 1
ATOM 680 O O . ALA A 1 87 ? -13.332 5.741 17.670 1.00 93.56 87 ALA A O 1
ATOM 681 N N . LYS A 1 88 ? -15.039 7.203 17.697 1.00 91.81 88 LYS A N 1
ATOM 682 C CA . LYS A 1 88 ? -15.398 6.961 19.103 1.00 91.81 88 LYS A CA 1
ATOM 683 C C . LYS A 1 88 ? -16.019 5.576 19.256 1.00 91.81 88 LYS A C 1
ATOM 685 O O . LYS A 1 88 ? -16.881 5.214 18.458 1.00 91.81 88 LYS A O 1
ATOM 690 N N . ILE A 1 89 ? -15.602 4.838 20.281 1.00 87.06 89 ILE A N 1
ATOM 691 C CA . ILE A 1 89 ? -16.095 3.477 20.542 1.00 87.06 89 ILE A CA 1
ATOM 692 C C . ILE A 1 89 ? -17.522 3.519 21.102 1.00 87.06 89 ILE A C 1
ATOM 694 O O . ILE A 1 89 ? -18.372 2.728 20.695 1.00 87.06 89 ILE A O 1
ATOM 698 N N . SER A 1 90 ? -17.817 4.494 21.964 1.00 82.56 90 SER A N 1
ATOM 699 C CA . SER A 1 90 ? -19.151 4.714 22.520 1.00 82.56 90 SER A CA 1
ATOM 700 C C . SER A 1 90 ? -19.494 6.209 22.628 1.00 82.56 90 SER A C 1
ATOM 702 O O . SER A 1 90 ? -18.636 7.095 22.544 1.00 82.56 90 SER A O 1
ATOM 704 N N . LYS A 1 91 ? -20.790 6.520 22.778 1.00 71.12 91 LYS A N 1
ATOM 705 C CA . LYS A 1 91 ? -21.258 7.895 23.006 1.00 71.12 91 LYS A CA 1
ATOM 706 C C . LYS A 1 91 ? -20.954 8.303 24.450 1.00 71.12 91 LYS A C 1
ATOM 708 O O . LYS A 1 91 ? -21.756 8.037 25.335 1.00 71.12 91 LYS A O 1
ATOM 713 N N . GLY A 1 92 ? -19.834 8.990 24.658 1.00 65.75 92 GLY A N 1
ATOM 714 C CA . GLY A 1 92 ? -19.486 9.603 25.947 1.00 65.75 92 GLY A CA 1
ATOM 715 C C . GLY A 1 92 ? -18.069 9.306 26.427 1.00 65.75 92 GLY A C 1
ATOM 716 O O . GLY A 1 92 ? -17.578 10.015 27.296 1.00 65.75 92 GLY A O 1
ATOM 717 N N . GLU A 1 93 ? -17.394 8.325 25.832 1.00 69.12 93 GLU A N 1
ATOM 718 C CA . GLU A 1 93 ? -15.998 8.012 26.139 1.00 69.12 93 GLU A CA 1
ATOM 719 C C . GLU A 1 93 ? -15.024 8.871 25.314 1.00 69.12 93 GLU A C 1
ATOM 721 O O . GLU A 1 93 ? -15.299 9.252 24.168 1.00 69.12 93 GLU A O 1
ATOM 726 N N . GLU A 1 94 ? -13.864 9.169 25.904 1.00 77.00 94 GLU A N 1
ATOM 727 C CA . GLU A 1 94 ? -12.706 9.742 25.201 1.00 77.00 94 GLU A CA 1
ATOM 728 C C . GLU A 1 94 ? -11.964 8.701 24.350 1.00 77.00 94 GLU A C 1
ATOM 730 O O . GLU A 1 94 ? -11.175 9.064 23.475 1.00 77.00 94 GLU A O 1
ATOM 735 N N . GLU A 1 95 ? -12.222 7.409 24.572 1.00 81.44 95 GLU A N 1
ATOM 736 C CA . GLU A 1 95 ? -11.514 6.343 23.878 1.00 81.44 95 GLU A CA 1
ATOM 737 C C . GLU A 1 95 ? -11.927 6.255 22.400 1.00 81.44 95 GLU A C 1
ATOM 739 O O . GLU A 1 95 ? -13.107 6.210 22.027 1.00 81.44 95 GLU A O 1
ATOM 744 N N . THR A 1 96 ? -10.915 6.247 21.529 1.00 91.56 96 THR A N 1
ATOM 745 C CA . THR A 1 96 ? -11.087 6.165 20.077 1.00 91.56 96 THR A CA 1
ATOM 746 C C . THR A 1 96 ? -10.436 4.901 19.536 1.00 91.56 96 THR A C 1
ATOM 748 O O . THR A 1 96 ? -9.312 4.558 19.900 1.00 91.56 96 THR A O 1
ATOM 751 N N . GLY A 1 97 ? -11.146 4.225 18.639 1.00 95.25 97 GLY A N 1
ATOM 752 C CA . GLY A 1 97 ? -10.673 3.059 17.905 1.00 95.25 97 GLY A CA 1
ATOM 753 C C . GLY A 1 97 ? -10.425 3.371 16.431 1.00 95.25 97 GLY A C 1
ATOM 754 O O . GLY A 1 97 ? -10.813 4.422 15.914 1.00 95.25 97 GLY A O 1
ATOM 755 N N . TYR A 1 98 ? -9.787 2.438 15.740 1.00 97.25 98 TYR A N 1
ATOM 756 C CA . TYR A 1 98 ? -9.596 2.451 14.298 1.00 97.25 98 TYR A CA 1
ATOM 757 C C . TYR A 1 98 ? -10.843 1.948 13.579 1.00 97.25 98 TYR A C 1
ATOM 759 O O . TYR A 1 98 ? -11.453 0.956 13.979 1.00 97.25 98 TYR A O 1
ATOM 767 N N . TRP A 1 99 ? -11.195 2.610 12.483 1.00 97.06 99 TRP A N 1
ATOM 768 C CA . TRP A 1 99 ? -12.305 2.228 11.621 1.00 97.06 99 TRP A CA 1
ATOM 769 C C . TRP A 1 99 ? -11.935 2.380 10.145 1.00 97.06 99 TRP A C 1
ATOM 771 O O . TRP A 1 99 ? -11.098 3.215 9.796 1.00 97.06 99 TRP A O 1
ATOM 781 N N . ILE A 1 100 ? -12.547 1.575 9.276 1.00 96.75 100 ILE A N 1
ATOM 782 C CA . ILE A 1 100 ? -12.303 1.627 7.829 1.00 96.75 100 ILE A CA 1
ATOM 783 C C . ILE A 1 100 ? -13.059 2.789 7.170 1.00 96.75 100 ILE A C 1
ATOM 785 O O . ILE A 1 100 ? -14.189 3.112 7.542 1.00 96.75 100 ILE A O 1
ATOM 789 N N . THR A 1 101 ? -12.456 3.402 6.153 1.00 97.06 101 THR A N 1
ATOM 790 C CA . THR A 1 101 ? -13.121 4.386 5.283 1.00 97.06 101 THR A CA 1
ATOM 791 C C . THR A 1 101 ? -13.807 3.699 4.092 1.00 97.06 101 THR A C 1
ATOM 793 O O . THR A 1 101 ? -13.584 2.508 3.855 1.00 97.06 101 THR A O 1
ATOM 796 N N . PRO A 1 102 ? -14.625 4.417 3.295 1.00 94.88 102 PRO A N 1
ATOM 797 C CA . PRO A 1 102 ? -15.163 3.874 2.047 1.00 94.88 102 PRO A CA 1
ATOM 798 C C . PRO A 1 102 ? -14.082 3.370 1.079 1.00 94.88 102 PRO A C 1
ATOM 800 O O . PRO A 1 102 ? -14.292 2.346 0.439 1.00 94.88 102 PRO A O 1
ATOM 803 N N . ALA A 1 103 ? -12.912 4.021 1.023 1.00 95.50 103 ALA A N 1
ATOM 804 C CA . ALA A 1 103 ? -11.800 3.590 0.171 1.00 95.50 103 ALA A CA 1
ATOM 805 C C . ALA A 1 103 ? -11.277 2.198 0.564 1.00 95.50 103 ALA A C 1
ATOM 807 O O . ALA A 1 103 ? -11.040 1.356 -0.298 1.00 95.50 103 ALA A O 1
ATOM 808 N N . SER A 1 104 ? -11.178 1.917 1.865 1.00 95.62 104 SER A N 1
ATOM 809 C CA . SER A 1 104 ? -10.764 0.600 2.363 1.00 95.62 104 SER A CA 1
ATOM 810 C C . SER A 1 104 ? -11.755 -0.521 2.076 1.00 95.62 104 SER A C 1
ATOM 812 O O . SER A 1 104 ? -11.355 -1.681 2.088 1.00 95.62 104 SER A O 1
ATOM 814 N N . ARG A 1 105 ? -13.030 -0.221 1.788 1.00 94.44 105 ARG A N 1
ATOM 815 C CA . ARG A 1 105 ? -14.005 -1.264 1.422 1.00 94.44 105 ARG A CA 1
ATOM 816 C C . ARG A 1 105 ? -13.638 -1.952 0.112 1.00 94.44 105 ARG A C 1
ATOM 818 O O . ARG A 1 105 ? -13.751 -3.166 0.026 1.00 94.44 105 ARG A O 1
ATOM 825 N N . LEU A 1 106 ? -13.076 -1.202 -0.840 1.00 96.00 106 LEU A N 1
ATOM 826 C CA . LEU A 1 106 ? -12.560 -1.738 -2.105 1.00 96.00 106 LEU A CA 1
ATOM 827 C C . LEU A 1 106 ? -11.365 -2.683 -1.916 1.00 96.00 106 LEU A C 1
ATOM 829 O O . LEU A 1 106 ? -10.884 -3.259 -2.881 1.00 96.00 106 LEU A O 1
ATOM 833 N N . LEU A 1 107 ? -10.849 -2.830 -0.698 1.00 96.31 107 LEU A N 1
ATOM 834 C CA . LEU A 1 107 ? -9.700 -3.670 -0.384 1.00 96.31 107 LEU A CA 1
ATOM 835 C C . LEU A 1 107 ? -10.056 -4.831 0.563 1.00 96.31 107 LEU A C 1
ATOM 837 O O . LEU A 1 107 ? -9.161 -5.545 1.013 1.00 96.31 107 LEU A O 1
ATOM 841 N N . LEU A 1 108 ? -11.340 -5.027 0.875 1.00 95.62 108 LEU A N 1
ATOM 842 C CA . LEU A 1 108 ? -11.818 -6.167 1.662 1.00 95.62 108 LEU A CA 1
ATOM 843 C C . LEU A 1 108 ? -11.826 -7.438 0.811 1.00 95.62 108 LEU A C 1
ATOM 845 O O . LEU A 1 108 ? -12.077 -7.381 -0.392 1.00 95.62 108 LEU A O 1
ATOM 849 N N . LYS A 1 109 ? -11.580 -8.600 1.420 1.00 90.56 109 LYS A N 1
ATOM 850 C CA . LYS A 1 109 ? -11.550 -9.882 0.688 1.00 90.56 109 LYS A CA 1
ATOM 851 C C . LYS A 1 109 ? -12.918 -10.315 0.174 1.00 90.56 109 LYS A C 1
ATOM 853 O O . LYS A 1 109 ? -13.009 -10.874 -0.913 1.00 90.56 109 LYS A O 1
ATOM 858 N N . ASP A 1 110 ? -13.948 -10.045 0.967 1.00 88.62 110 ASP A N 1
ATOM 859 C CA . ASP A 1 110 ? -15.321 -10.488 0.715 1.00 88.62 110 ASP A CA 1
ATOM 860 C C . ASP A 1 110 ? -16.117 -9.464 -0.135 1.00 88.62 110 ASP A C 1
ATOM 862 O O . ASP A 1 110 ? -17.300 -9.661 -0.402 1.00 88.62 110 ASP A O 1
ATOM 866 N N . GLU A 1 111 ? -15.475 -8.374 -0.582 1.00 90.75 111 GLU A N 1
ATOM 867 C CA . GLU A 1 111 ? -16.087 -7.357 -1.446 1.00 90.75 111 GLU A CA 1
ATOM 868 C C . GLU A 1 111 ? -16.087 -7.823 -2.918 1.00 90.75 111 GLU A C 1
ATOM 870 O O . GLU A 1 111 ? -15.014 -8.093 -3.470 1.00 90.75 111 GLU A O 1
ATOM 875 N N . PRO A 1 112 ? -17.246 -7.879 -3.605 1.00 89.12 112 PRO A N 1
ATOM 876 C CA . PRO A 1 112 ? -17.322 -8.338 -4.996 1.00 89.12 112 PRO A CA 1
ATOM 877 C C . PRO A 1 112 ? -16.436 -7.548 -5.967 1.00 89.12 112 PRO A C 1
ATOM 879 O O . PRO A 1 112 ? -15.903 -8.116 -6.918 1.00 89.12 112 PRO A O 1
ATOM 882 N N . LEU A 1 113 ? -16.264 -6.248 -5.713 1.00 89.12 113 LEU A N 1
ATOM 883 C CA . LEU A 1 113 ? -15.445 -5.332 -6.513 1.00 89.12 113 LEU A CA 1
ATOM 884 C C . LEU A 1 113 ? -14.080 -5.051 -5.866 1.00 89.12 113 LEU A C 1
ATOM 886 O O . LEU A 1 113 ? -13.509 -3.974 -6.047 1.00 89.12 113 LEU A O 1
ATOM 890 N N . SER A 1 114 ? -13.563 -5.996 -5.078 1.00 93.19 114 SER A N 1
ATOM 891 C CA . SER A 1 114 ? -12.277 -5.834 -4.408 1.00 93.19 114 SER A CA 1
ATOM 892 C C . SER A 1 114 ? -11.128 -5.667 -5.404 1.00 93.19 114 SER A C 1
ATOM 894 O O . SER A 1 114 ? -10.880 -6.528 -6.248 1.00 93.19 114 SER A O 1
ATOM 896 N N . VAL A 1 115 ? -10.366 -4.586 -5.244 1.00 94.56 115 VAL A N 1
ATOM 897 C CA . VAL A 1 115 ? -9.108 -4.323 -5.954 1.00 94.56 115 VAL A CA 1
ATOM 898 C C . VAL A 1 115 ? -7.884 -4.766 -5.146 1.00 94.56 115 VAL A C 1
ATOM 900 O O . VAL A 1 115 ? -6.754 -4.570 -5.587 1.00 94.56 115 VAL A O 1
ATOM 903 N N . ALA A 1 116 ? -8.070 -5.394 -3.978 1.00 94.12 116 ALA A N 1
ATOM 904 C CA . ALA A 1 116 ? -6.963 -5.930 -3.183 1.00 94.12 116 ALA A CA 1
ATOM 905 C C . ALA A 1 116 ? -6.078 -6.931 -3.953 1.00 94.12 116 ALA A C 1
ATOM 907 O O . ALA A 1 116 ? -4.854 -6.812 -3.849 1.00 94.12 116 ALA A O 1
ATOM 908 N N . PRO A 1 117 ? -6.625 -7.870 -4.758 1.00 91.38 117 PRO A N 1
ATOM 909 C CA . PRO A 1 117 ? -5.800 -8.753 -5.581 1.00 91.38 117 PRO A CA 1
ATOM 910 C C . PRO A 1 117 ? -4.919 -7.962 -6.556 1.00 91.38 117 PRO A C 1
ATOM 912 O O . PRO A 1 117 ? -3.718 -8.199 -6.637 1.00 91.38 117 PRO A O 1
ATOM 915 N N . PHE A 1 118 ? -5.495 -6.956 -7.219 1.00 90.75 118 PHE A N 1
ATOM 916 C CA . PHE A 1 118 ? -4.775 -6.098 -8.159 1.00 90.75 118 PHE A CA 1
ATOM 917 C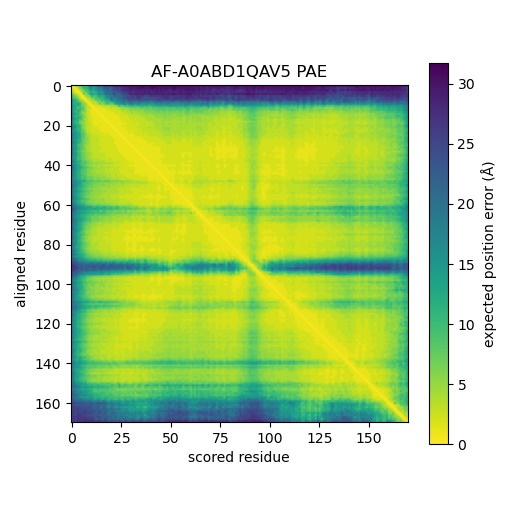 C . PHE A 1 118 ? -3.668 -5.280 -7.477 1.00 90.75 118 PHE A C 1
ATOM 919 O O . PHE A 1 118 ? -2.547 -5.229 -7.977 1.00 90.75 118 PHE A O 1
ATOM 926 N N . LEU A 1 119 ? -3.937 -4.705 -6.298 1.00 94.19 119 LEU A N 1
ATOM 927 C CA . LEU A 1 119 ? -2.926 -4.019 -5.486 1.00 94.19 119 LEU A CA 1
ATOM 928 C C . LEU A 1 119 ? -1.743 -4.942 -5.159 1.00 94.19 119 LEU A C 1
ATOM 930 O O .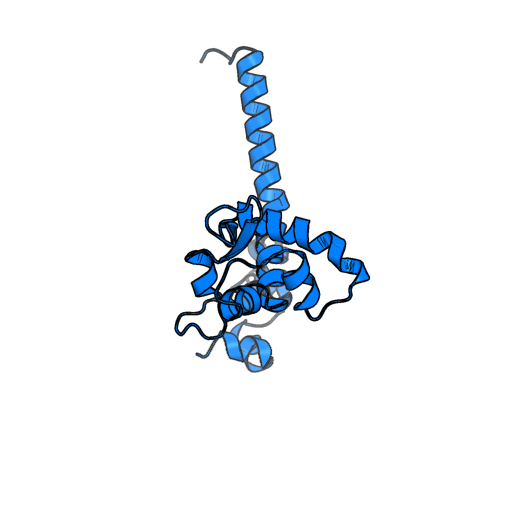 LEU A 1 119 ? -0.588 -4.536 -5.273 1.00 94.19 119 LEU A O 1
ATOM 934 N N . VAL A 1 120 ? -2.023 -6.174 -4.723 1.00 92.94 120 VAL A N 1
ATOM 935 C CA . VAL A 1 120 ? -0.979 -7.143 -4.365 1.00 92.94 120 VAL A CA 1
ATOM 936 C C . VAL A 1 120 ? -0.175 -7.555 -5.594 1.00 92.94 120 VAL A C 1
ATOM 938 O O . VAL A 1 120 ? 1.047 -7.637 -5.482 1.00 92.94 120 VAL A O 1
ATOM 941 N N . ALA A 1 121 ? -0.840 -7.757 -6.735 1.00 89.94 121 ALA A N 1
ATOM 942 C CA . ALA A 1 121 ? -0.219 -8.101 -8.008 1.00 89.94 121 ALA A CA 1
ATOM 943 C C . ALA A 1 121 ? 0.726 -6.999 -8.493 1.00 89.94 121 ALA A C 1
ATOM 945 O O . ALA A 1 121 ? 1.912 -7.245 -8.668 1.00 89.94 121 ALA A O 1
ATOM 946 N N . MET A 1 122 ? 0.229 -5.766 -8.633 1.00 91.50 122 MET A N 1
ATOM 947 C CA . MET A 1 122 ? 1.010 -4.628 -9.137 1.00 91.50 122 MET A CA 1
ATOM 948 C C . MET A 1 122 ? 2.218 -4.293 -8.266 1.00 91.50 122 MET A C 1
ATOM 950 O O . MET A 1 122 ? 3.194 -3.726 -8.750 1.00 91.50 122 MET A O 1
ATOM 954 N N . LEU A 1 123 ? 2.145 -4.632 -6.980 1.00 94.50 123 LEU A N 1
ATOM 955 C CA . LEU A 1 123 ? 3.231 -4.433 -6.034 1.00 94.50 123 LEU A CA 1
ATOM 956 C C . LEU A 1 123 ? 4.038 -5.711 -5.772 1.00 94.50 123 LEU A C 1
ATOM 958 O O . LEU A 1 123 ? 4.814 -5.756 -4.813 1.00 94.50 123 LEU A O 1
ATOM 962 N N . ASP A 1 124 ? 3.819 -6.785 -6.528 1.00 92.06 124 ASP A N 1
ATOM 963 C CA . ASP A 1 124 ? 4.640 -7.991 -6.471 1.00 92.06 124 ASP A CA 1
ATOM 964 C C . ASP A 1 124 ? 6.070 -7.679 -6.944 1.00 92.06 124 ASP A C 1
ATOM 966 O O . ASP A 1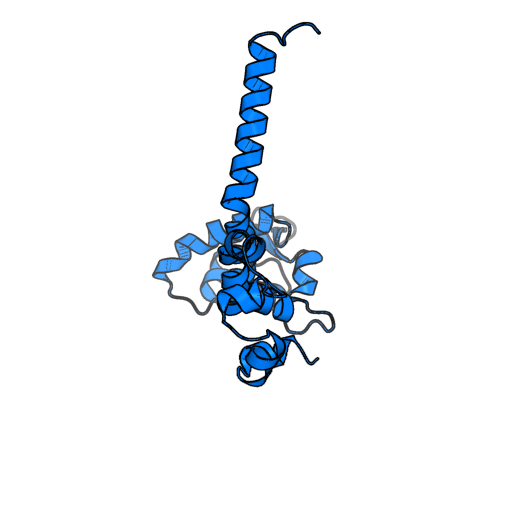 124 ? 6.223 -6.904 -7.891 1.00 92.06 124 ASP A O 1
ATOM 970 N N . PRO A 1 125 ? 7.121 -8.241 -6.314 1.00 92.19 125 PRO A N 1
ATOM 971 C CA . PRO A 1 125 ? 8.499 -7.996 -6.730 1.00 92.19 125 PRO A CA 1
ATOM 972 C C . PRO A 1 125 ? 8.741 -8.224 -8.223 1.00 92.19 125 PRO A C 1
ATOM 974 O O . PRO A 1 125 ? 9.488 -7.462 -8.823 1.00 92.19 125 PRO A O 1
ATOM 977 N N . VAL A 1 126 ? 8.072 -9.208 -8.835 1.00 90.38 126 VAL A N 1
ATOM 978 C CA . VAL A 1 126 ? 8.223 -9.499 -10.266 1.00 90.38 126 VAL A CA 1
ATOM 979 C C . VAL A 1 126 ? 7.783 -8.313 -11.127 1.00 90.38 126 VAL A C 1
ATOM 981 O O . VAL A 1 126 ? 8.513 -7.904 -12.026 1.00 90.38 126 VAL A O 1
ATOM 984 N N . LEU A 1 127 ? 6.612 -7.734 -10.848 1.00 90.50 127 LEU A N 1
ATOM 985 C CA . LEU A 1 127 ? 6.120 -6.574 -11.600 1.00 90.50 127 LEU A CA 1
ATOM 986 C C . LEU A 1 127 ? 6.827 -5.283 -11.192 1.00 90.50 127 LEU A C 1
ATOM 988 O O . LEU A 1 127 ? 7.008 -4.397 -12.024 1.00 90.50 127 LEU A O 1
ATOM 992 N N . ILE A 1 128 ? 7.239 -5.168 -9.926 1.00 93.88 128 ILE A N 1
ATOM 993 C CA . ILE A 1 128 ? 7.967 -3.989 -9.460 1.00 93.88 128 ILE A CA 1
ATOM 994 C C . ILE A 1 128 ? 9.337 -3.877 -10.123 1.00 93.88 128 ILE A C 1
ATOM 996 O O . ILE A 1 128 ? 9.748 -2.764 -10.452 1.00 93.88 128 ILE A O 1
ATOM 1000 N N . GLU A 1 129 ? 10.016 -5.006 -10.341 1.00 93.88 129 GLU A N 1
ATOM 1001 C CA . GLU A 1 129 ? 11.340 -5.043 -10.961 1.00 93.88 129 GLU A CA 1
ATOM 1002 C C . GLU A 1 129 ? 11.352 -4.281 -12.288 1.00 93.88 129 GLU A C 1
ATOM 1004 O O . GLU A 1 129 ? 12.248 -3.483 -12.535 1.00 93.88 129 GLU A O 1
ATOM 1009 N N . SER A 1 130 ? 10.296 -4.405 -13.094 1.00 94.31 130 SER A N 1
ATOM 1010 C CA . SER A 1 130 ? 10.167 -3.707 -14.377 1.00 94.31 130 SER A CA 1
ATOM 1011 C C . SER A 1 130 ? 10.308 -2.184 -14.271 1.00 94.31 130 SER A C 1
ATOM 1013 O O . SER A 1 130 ? 10.826 -1.552 -15.190 1.00 94.31 130 SER A O 1
ATOM 1015 N N . TRP A 1 131 ? 9.916 -1.574 -13.147 1.00 94.31 131 TRP A N 1
ATOM 1016 C CA . TRP A 1 131 ? 10.074 -0.131 -12.940 1.00 94.31 131 TRP A CA 1
ATOM 1017 C C . TRP A 1 131 ? 11.531 0.283 -12.702 1.00 94.31 131 TRP A C 1
ATOM 1019 O O . TRP A 1 131 ? 11.892 1.422 -12.998 1.00 94.31 131 TRP A O 1
ATOM 1029 N N . HIS A 1 132 ? 12.382 -0.625 -12.213 1.00 95.94 132 HIS A N 1
ATOM 1030 C CA . HIS A 1 132 ? 13.820 -0.386 -12.064 1.00 95.94 132 HIS A CA 1
ATOM 1031 C C . HIS A 1 132 ? 14.558 -0.382 -13.410 1.00 95.94 132 HIS A C 1
ATOM 1033 O O . HIS A 1 132 ? 15.601 0.258 -13.528 1.00 95.94 132 HIS A O 1
ATOM 1039 N N . HIS A 1 133 ? 13.984 -1.016 -14.437 1.00 96.00 133 HIS A N 1
ATOM 1040 C CA . HIS A 1 133 ? 14.560 -1.110 -15.783 1.00 96.00 133 HIS A CA 1
ATOM 1041 C C . HIS A 1 133 ? 14.003 -0.078 -16.768 1.00 96.00 133 HIS A C 1
ATOM 1043 O O . HIS A 1 133 ? 14.346 -0.126 -17.944 1.00 96.00 133 HIS A O 1
ATOM 1049 N N . LEU A 1 134 ? 13.190 0.888 -16.318 1.00 96.06 134 LEU A N 1
ATOM 1050 C CA . LEU A 1 134 ? 12.599 1.908 -17.197 1.00 96.06 134 LEU A CA 1
ATOM 1051 C C . LEU A 1 134 ? 13.645 2.666 -18.024 1.00 96.06 134 LEU A C 1
ATOM 1053 O O . LEU A 1 134 ? 13.448 2.848 -19.220 1.00 96.06 134 LEU A O 1
ATOM 1057 N N . SER A 1 135 ? 14.754 3.093 -17.411 1.00 97.06 135 SER A N 1
ATOM 1058 C CA . SER A 1 135 ? 15.811 3.814 -18.134 1.00 97.06 135 SER A CA 1
ATOM 1059 C C . SER A 1 135 ? 16.478 2.931 -19.189 1.00 97.06 135 SER A C 1
ATOM 1061 O O . SER A 1 135 ? 16.611 3.352 -20.330 1.00 97.06 135 SER A O 1
ATOM 1063 N N . ALA A 1 136 ? 16.825 1.691 -18.827 1.00 96.69 136 ALA A N 1
ATOM 1064 C CA . ALA A 1 136 ? 17.434 0.736 -19.751 1.00 96.69 136 ALA A CA 1
ATOM 1065 C C . ALA A 1 136 ? 16.483 0.356 -20.895 1.00 96.69 136 ALA A C 1
ATOM 1067 O O . ALA A 1 136 ? 16.925 0.153 -22.021 1.00 96.69 136 ALA A O 1
ATOM 1068 N N . TRP A 1 137 ? 15.178 0.283 -20.622 1.00 96.94 137 TRP A N 1
ATOM 1069 C CA . TRP A 1 137 ? 14.143 0.036 -21.622 1.00 96.94 137 TRP A CA 1
ATOM 1070 C C . TRP A 1 137 ? 14.098 1.124 -22.699 1.00 96.94 137 TRP A C 1
ATOM 1072 O O . TRP A 1 137 ? 14.045 0.795 -23.878 1.00 96.94 137 TRP A O 1
ATOM 1082 N N . PHE A 1 138 ? 14.218 2.405 -22.334 1.00 96.81 138 PHE A N 1
ATOM 1083 C CA . PHE A 1 138 ? 14.293 3.494 -23.320 1.00 96.81 138 PHE A CA 1
ATOM 1084 C C . PHE A 1 138 ? 15.528 3.428 -24.235 1.00 96.81 138 PHE A C 1
ATOM 1086 O O . PHE A 1 138 ? 15.556 4.101 -25.264 1.00 96.81 138 PHE A O 1
ATOM 1093 N N . GLU A 1 139 ? 16.544 2.648 -23.866 1.00 96.75 139 GLU A N 1
ATOM 1094 C CA . GLU A 1 139 ? 17.800 2.504 -24.606 1.00 96.75 139 GLU A CA 1
ATOM 1095 C C . GLU A 1 139 ? 17.833 1.254 -25.501 1.00 96.75 139 GLU A C 1
ATOM 1097 O O . GLU A 1 139 ? 18.800 1.064 -26.239 1.00 96.75 139 GLU A O 1
ATOM 1102 N N . ASN A 1 140 ? 16.807 0.398 -25.455 1.00 94.75 140 ASN A N 1
ATOM 1103 C CA . ASN A 1 140 ? 16.775 -0.862 -26.197 1.00 94.75 140 ASN A CA 1
ATOM 1104 C C . ASN A 1 140 ? 15.518 -1.024 -27.072 1.00 94.75 140 ASN A C 1
ATOM 1106 O O . ASN A 1 140 ? 14.638 -0.169 -27.105 1.00 94.75 140 ASN A O 1
ATOM 1110 N N .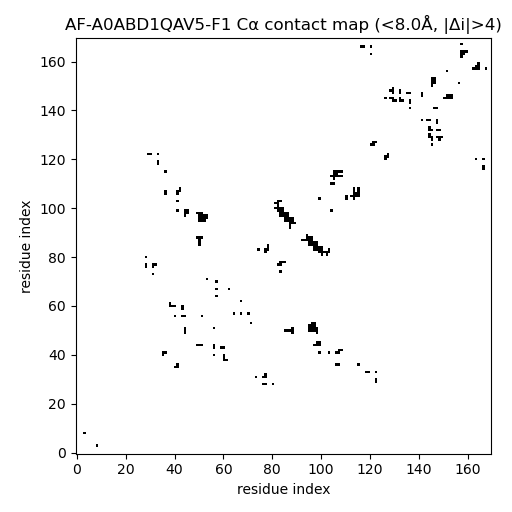 GLU A 1 141 ? 15.469 -2.122 -27.832 1.00 94.38 141 GLU A N 1
ATOM 1111 C CA . GLU A 1 141 ? 14.400 -2.414 -28.802 1.00 94.38 141 GLU A CA 1
ATOM 1112 C C . GLU A 1 141 ? 13.233 -3.227 -28.207 1.00 94.38 141 GLU A C 1
ATOM 1114 O O . GLU A 1 141 ? 12.308 -3.612 -28.928 1.00 94.38 141 GLU A O 1
ATOM 1119 N N . ASN A 1 142 ? 13.250 -3.517 -26.901 1.00 93.38 142 ASN A N 1
ATOM 1120 C CA . ASN A 1 142 ? 12.219 -4.341 -26.279 1.00 93.38 142 ASN A CA 1
ATOM 1121 C C . ASN A 1 142 ? 10.881 -3.596 -26.208 1.00 93.38 142 ASN A C 1
ATOM 1123 O O . ASN A 1 142 ? 10.806 -2.385 -25.997 1.00 93.38 142 ASN A O 1
ATOM 1127 N N . SER A 1 143 ? 9.785 -4.347 -26.328 1.00 91.81 143 SER A N 1
ATOM 1128 C CA . SER A 1 143 ? 8.442 -3.763 -26.397 1.00 91.81 143 SER A CA 1
ATOM 1129 C C . SER A 1 143 ? 7.981 -3.162 -25.068 1.00 91.81 143 SER A C 1
ATOM 1131 O O . SER A 1 143 ? 7.264 -2.161 -25.067 1.00 91.81 143 SER A O 1
ATOM 1133 N N . THR A 1 144 ? 8.385 -3.744 -23.936 1.00 93.31 144 THR A N 1
ATOM 1134 C CA . THR A 1 144 ? 7.986 -3.276 -22.605 1.00 93.31 144 THR A CA 1
ATOM 1135 C C . THR A 1 144 ? 9.146 -3.288 -21.600 1.00 93.31 144 THR A C 1
ATOM 1137 O O . THR A 1 144 ? 10.074 -4.090 -21.738 1.00 93.31 144 THR A O 1
ATOM 1140 N N . PRO A 1 145 ? 9.071 -2.485 -20.516 1.00 93.62 145 PRO A N 1
ATOM 1141 C CA . PRO A 1 145 ? 10.032 -2.568 -19.411 1.00 93.62 145 PRO A CA 1
ATOM 1142 C C . PRO A 1 145 ? 10.076 -3.950 -18.749 1.00 93.62 145 PRO A C 1
ATOM 1144 O O . PRO A 1 145 ? 11.093 -4.335 -18.176 1.00 93.62 145 PRO A O 1
ATOM 1147 N N . PHE A 1 146 ? 8.973 -4.703 -18.821 1.00 94.06 146 PHE A N 1
ATOM 1148 C CA . PHE A 1 146 ? 8.919 -6.071 -18.318 1.00 94.06 146 PHE A CA 1
ATOM 1149 C C . PHE A 1 146 ? 9.824 -6.996 -19.132 1.00 94.06 146 PHE A C 1
ATOM 1151 O O . PHE A 1 146 ? 10.604 -7.744 -18.547 1.00 94.06 146 PHE A O 1
ATOM 1158 N N . ASP A 1 147 ? 9.775 -6.891 -20.461 1.00 93.94 147 ASP A N 1
ATOM 1159 C CA . ASP A 1 147 ? 10.619 -7.682 -21.359 1.00 93.94 147 ASP A CA 1
ATOM 1160 C C . ASP A 1 147 ? 12.104 -7.367 -21.133 1.00 93.94 147 ASP A C 1
ATOM 1162 O O . ASP A 1 147 ? 12.935 -8.268 -21.134 1.00 93.94 147 ASP A O 1
ATOM 1166 N N . THR A 1 148 ? 12.446 -6.096 -20.884 1.00 94.00 148 THR A N 1
ATOM 1167 C CA . THR A 1 148 ? 13.808 -5.694 -20.490 1.00 94.00 148 THR A CA 1
ATOM 1168 C C . THR A 1 148 ? 14.237 -6.290 -19.151 1.00 94.00 148 THR A C 1
ATOM 1170 O O . THR A 1 148 ? 15.381 -6.709 -19.028 1.00 94.00 148 THR A O 1
ATOM 1173 N N . ALA A 1 149 ? 13.347 -6.355 -18.160 1.00 94.38 149 ALA A N 1
ATOM 1174 C CA . ALA A 1 149 ? 13.685 -6.867 -16.833 1.00 94.38 149 ALA A CA 1
ATOM 1175 C C . ALA A 1 149 ? 13.789 -8.402 -16.768 1.00 94.38 149 ALA A C 1
ATOM 1177 O O . ALA A 1 149 ? 14.588 -8.932 -15.999 1.00 94.38 149 ALA A O 1
ATOM 1178 N N . HIS A 1 150 ? 12.961 -9.120 -17.534 1.00 91.44 150 HIS A N 1
ATOM 1179 C CA . HIS A 1 150 ? 12.760 -10.569 -17.373 1.00 91.44 150 HIS A CA 1
ATOM 1180 C C . HIS A 1 150 ? 13.086 -11.403 -18.613 1.00 91.44 150 HIS A C 1
ATOM 1182 O O . HIS A 1 150 ? 12.905 -12.625 -18.567 1.00 91.44 150 HIS A O 1
ATOM 1188 N N . GLU A 1 151 ? 13.518 -10.753 -19.698 1.00 89.69 151 GLU A N 1
ATOM 1189 C CA . GLU A 1 151 ? 13.888 -11.358 -20.989 1.00 89.69 151 GLU A CA 1
ATOM 1190 C C . GLU A 1 151 ? 12.778 -12.230 -21.608 1.00 89.69 151 GLU A C 1
ATOM 1192 O O . GLU A 1 151 ? 13.037 -13.162 -22.369 1.00 89.69 151 GLU A O 1
ATOM 1197 N N . ARG A 1 152 ? 11.518 -11.952 -21.258 1.00 87.94 152 ARG A N 1
ATOM 1198 C CA . ARG A 1 152 ? 10.328 -12.675 -21.726 1.00 87.94 152 ARG A CA 1
ATOM 1199 C C . ARG A 1 152 ? 9.083 -11.807 -21.608 1.00 87.94 152 ARG A C 1
ATOM 1201 O O . ARG A 1 152 ? 9.057 -10.899 -20.776 1.00 87.94 152 ARG A O 1
ATOM 1208 N N . MET A 1 153 ? 8.026 -12.149 -22.344 1.00 85.88 153 MET A N 1
ATOM 1209 C CA . MET A 1 153 ? 6.775 -11.397 -22.277 1.00 85.88 153 MET A CA 1
ATOM 1210 C C . MET A 1 153 ? 6.030 -11.623 -20.962 1.00 85.88 153 MET A C 1
ATOM 1212 O O . MET A 1 153 ? 6.010 -12.727 -20.409 1.00 85.88 153 MET A O 1
ATOM 1216 N N . LEU A 1 154 ? 5.325 -10.587 -20.497 1.00 84.75 154 LEU A N 1
ATOM 1217 C CA . LEU A 1 154 ? 4.491 -10.657 -19.292 1.00 84.75 154 LEU A CA 1
ATOM 1218 C C . LEU A 1 154 ? 3.509 -11.838 -19.331 1.00 84.75 154 LEU A C 1
ATOM 1220 O O . LEU A 1 154 ? 3.353 -12.543 -18.337 1.00 84.75 154 LEU A O 1
ATOM 1224 N N . TRP A 1 155 ? 2.870 -12.080 -20.478 1.00 80.44 155 TRP A N 1
ATOM 1225 C CA . TRP A 1 155 ? 1.888 -13.157 -20.647 1.00 80.44 155 TRP A CA 1
ATOM 1226 C C . TRP A 1 155 ? 2.513 -14.550 -20.525 1.00 80.44 155 TRP A C 1
ATOM 1228 O O . TRP A 1 155 ? 1.914 -15.447 -19.935 1.00 80.44 155 TRP A O 1
ATOM 1238 N N . GLU A 1 156 ? 3.730 -14.722 -21.043 1.00 83.00 156 GLU A N 1
ATOM 1239 C CA . GLU A 1 156 ? 4.483 -15.976 -20.951 1.00 83.00 156 GLU A CA 1
ATOM 1240 C C . GLU A 1 156 ? 4.895 -16.246 -19.505 1.00 83.00 156 GLU A C 1
ATOM 1242 O O . GLU A 1 156 ? 4.747 -17.362 -19.006 1.00 83.00 156 GLU A O 1
ATOM 1247 N N . HIS A 1 157 ? 5.343 -15.203 -18.803 1.00 80.12 157 HIS A N 1
ATOM 1248 C CA . HIS A 1 157 ? 5.674 -15.282 -17.387 1.00 80.12 157 HIS A CA 1
ATOM 1249 C C . HIS A 1 157 ? 4.433 -15.592 -16.532 1.00 80.12 157 HIS A C 1
ATOM 1251 O O . HIS A 1 157 ? 4.456 -16.498 -15.701 1.00 80.12 157 HIS A O 1
ATOM 1257 N N . ALA A 1 158 ? 3.318 -14.901 -16.777 1.00 79.25 158 ALA A N 1
ATOM 1258 C CA . ALA A 1 158 ? 2.054 -15.124 -16.081 1.00 79.25 158 ALA A CA 1
ATOM 1259 C C . ALA A 1 158 ? 1.482 -16.531 -16.317 1.00 79.25 158 ALA A C 1
ATOM 1261 O O . ALA A 1 158 ? 0.877 -17.100 -15.412 1.00 79.25 158 ALA A O 1
ATOM 1262 N N . GLY A 1 159 ? 1.686 -17.114 -17.501 1.00 75.12 159 GLY A N 1
ATOM 1263 C CA . GLY A 1 159 ? 1.275 -18.488 -17.799 1.00 75.12 159 GLY A CA 1
ATOM 1264 C C . GLY A 1 159 ? 2.067 -19.552 -17.028 1.00 75.12 159 GLY A C 1
ATOM 1265 O O . GLY A 1 159 ? 1.541 -20.635 -16.775 1.00 75.12 159 GLY A O 1
ATOM 1266 N N . GLN A 1 160 ? 3.306 -19.247 -16.631 1.00 71.06 160 GLN A N 1
ATOM 1267 C CA . GLN A 1 160 ? 4.196 -20.152 -15.892 1.00 71.06 160 GLN A CA 1
ATOM 1268 C C . GLN A 1 160 ? 4.126 -19.959 -14.372 1.00 71.06 160 GLN A C 1
ATOM 1270 O O . GLN A 1 160 ? 4.415 -20.896 -13.631 1.00 71.06 160 GLN A O 1
ATOM 1275 N N . GLU A 1 161 ? 3.718 -18.775 -13.909 1.00 67.19 161 GLU A N 1
ATOM 1276 C CA . GLU A 1 161 ? 3.591 -18.432 -12.492 1.00 67.19 161 GLU A CA 1
ATOM 1277 C C . GLU A 1 161 ? 2.120 -18.426 -12.041 1.00 67.19 161 GLU A C 1
ATOM 1279 O O . GLU A 1 161 ? 1.394 -17.451 -12.280 1.00 67.19 161 GLU A O 1
ATOM 1284 N N . PRO A 1 162 ? 1.656 -19.458 -11.303 1.00 63.94 162 PRO A N 1
ATOM 1285 C CA . PRO A 1 162 ? 0.264 -19.559 -10.856 1.00 63.94 162 PRO A CA 1
ATOM 1286 C C . PRO A 1 162 ? -0.203 -18.346 -10.043 1.00 63.94 162 PRO A C 1
ATOM 1288 O O . PRO A 1 162 ? -1.387 -18.009 -10.040 1.00 63.94 162 PRO A O 1
ATOM 1291 N N . ARG A 1 163 ? 0.732 -17.677 -9.354 1.00 64.81 163 ARG A N 1
ATOM 1292 C CA . ARG A 1 163 ? 0.461 -16.488 -8.538 1.00 64.81 163 ARG A CA 1
ATOM 1293 C C . ARG A 1 163 ? 0.065 -15.284 -9.381 1.00 64.81 163 ARG A C 1
ATOM 1295 O O . ARG A 1 163 ? -0.837 -14.569 -8.972 1.00 64.81 163 ARG A O 1
ATOM 1302 N N . LEU A 1 164 ? 0.703 -15.067 -10.530 1.00 58.53 164 LEU A N 1
ATOM 1303 C CA . LEU A 1 164 ? 0.391 -13.953 -11.431 1.00 58.53 164 LEU A CA 1
ATOM 1304 C C . LEU A 1 164 ? -0.816 -14.271 -12.317 1.00 58.53 164 LEU A C 1
ATOM 1306 O O . LEU A 1 164 ? -1.640 -13.392 -12.567 1.00 58.53 164 LEU A O 1
ATOM 1310 N N . ASN A 1 165 ? -0.982 -15.543 -12.688 1.00 56.06 165 ASN A N 1
ATOM 1311 C CA . ASN A 1 165 ? -2.143 -16.037 -13.428 1.00 56.06 165 ASN A CA 1
ATOM 1312 C C . ASN A 1 165 ? -3.472 -15.713 -12.711 1.00 56.06 165 ASN A C 1
ATOM 1314 O O . ASN A 1 165 ? -4.417 -15.222 -13.328 1.00 56.06 165 ASN A O 1
ATOM 1318 N N . PHE A 1 166 ? -3.509 -15.880 -11.382 1.00 57.06 166 PHE A N 1
ATOM 1319 C CA . PHE A 1 166 ? -4.688 -15.588 -10.556 1.00 57.06 166 PHE A CA 1
ATOM 1320 C C . PHE A 1 166 ? -5.154 -14.121 -10.624 1.00 57.06 166 PHE A C 1
ATOM 1322 O O . PHE A 1 166 ? -6.327 -13.839 -10.385 1.00 57.06 166 PHE A O 1
ATOM 1329 N N . TYR A 1 167 ? -4.257 -13.186 -10.946 1.00 53.62 167 TYR A N 1
ATOM 1330 C CA . TYR A 1 167 ? -4.572 -11.757 -10.996 1.00 53.62 167 TYR A CA 1
ATOM 1331 C C . TYR A 1 167 ? -4.930 -11.249 -12.399 1.00 53.62 167 TYR A C 1
ATOM 1333 O O . TYR A 1 167 ? -5.510 -10.172 -12.503 1.00 53.62 167 TYR A O 1
ATOM 1341 N N . ILE A 1 168 ? -4.589 -11.995 -13.456 1.00 53.03 168 ILE A N 1
ATOM 1342 C CA . ILE A 1 168 ? -4.713 -11.549 -14.856 1.00 53.03 168 ILE A CA 1
ATOM 1343 C C . ILE A 1 168 ? -5.944 -12.155 -15.556 1.00 53.03 168 ILE A C 1
ATOM 1345 O O . ILE A 1 168 ? -6.511 -11.508 -16.432 1.00 53.03 168 ILE A O 1
ATOM 1349 N N . TYR A 1 169 ? -6.402 -13.347 -15.156 1.00 44.75 169 TYR A N 1
ATOM 1350 C CA . TYR A 1 169 ? -7.512 -14.059 -15.813 1.00 44.75 169 TYR A CA 1
ATOM 1351 C C . TYR A 1 169 ? -8.750 -14.223 -14.919 1.00 44.75 169 TYR A C 1
ATOM 1353 O O . TYR A 1 169 ? -9.185 -15.347 -14.654 1.00 44.75 169 TYR A O 1
ATOM 1361 N N . LYS A 1 170 ? -9.333 -13.115 -14.452 1.00 44.03 170 LYS A N 1
ATOM 1362 C CA . LYS A 1 170 ? -10.626 -13.132 -13.754 1.00 44.03 170 LYS A CA 1
ATOM 1363 C C . LYS A 1 170 ? -11.692 -12.359 -14.516 1.00 44.03 170 LYS A C 1
ATOM 1365 O O . LYS A 1 170 ? -11.362 -11.262 -15.014 1.00 44.03 170 LYS A O 1
#

InterPro domains:
  IPR012967 Caffeic acid 3-O-methyltransferase-like, dimerisation domain [PF08100] (21-110)
  IPR016461 O-methyltransferase-like [PS51683] (21-170)
  IPR016461 O-methyltransferase-like [PTHR11746] (14-165)
  IPR029063 S-adenosyl-L-methionine-dependent methyltransferase superfamily [G3DSA:3.40.50.150] (108-168)
  IPR036388 Winged helix-like DNA-binding domain superfamily [G3DSA:1.10.10.10] (4-107)
  IPR036390 Winged helix DNA-binding domain superfamily [SSF46785] (10-112)